Protein AF-A0A7S2NSQ6-F1 (afdb_monomer_lite)

Sequence (161 aa):
VLTDGLTEPEQAIKESGVAARLRAFRQASFPLEVLCKGLQPSLHRAKASEDSDRVHILNKIAGRGKGDLDKEPLEEHKNYEEVNRTLAGRFAEAGWENAMLKGDLHRLGFIKALHEDWGREELVLDWSAVDPRPEDLLDLGHGLPSGLKRLKFRADGSKQM

pLDDT: mean 87.45, std 11.91, range [30.42, 97.5]

Organism: NCBI:txid1333877

Radius of gyration: 18.35 Å; chains: 1; bounding box: 44×29×56 Å

Secondary structure (DSSP, 8-state):
---SSPPHHHHHTGGGSHHHHHHHHHHHTS-HHHHHHHTS--GGG---SSHHHHHHHHHHHTT--GGGTTSPPPS--HHHHHHHHHHHHHHHHHHHHHHHHHT-HHHHTHHHHHHH-TT--EEEEE-SSSPPPHHHHHHHHHH--TT--EEEEE--TT---

Structure (mmCIF, N/CA/C/O backbone):
data_AF-A0A7S2NSQ6-F1
#
_entry.id   AF-A0A7S2NSQ6-F1
#
loop_
_atom_site.group_PDB
_atom_site.id
_atom_site.type_symbol
_atom_site.label_atom_id
_atom_site.label_alt_id
_atom_site.label_comp_id
_atom_site.label_asym_id
_atom_site.label_entity_id
_atom_site.label_seq_id
_atom_site.pdbx_PDB_ins_code
_atom_site.Cartn_x
_atom_site.Cartn_y
_atom_site.Cartn_z
_atom_site.occupancy
_atom_site.B_iso_or_equiv
_atom_site.auth_seq_id
_atom_site.auth_comp_id
_atom_site.auth_asym_id
_atom_site.auth_atom_id
_atom_site.pdbx_PDB_model_num
ATOM 1 N N . VAL A 1 1 ? 13.497 -10.301 0.291 1.00 48.78 1 VAL A N 1
ATOM 2 C CA . VAL A 1 1 ? 13.090 -9.103 1.070 1.00 48.78 1 VAL A CA 1
ATOM 3 C C . VAL A 1 1 ? 12.776 -7.997 0.083 1.00 48.78 1 VAL A C 1
ATOM 5 O O . VAL A 1 1 ? 13.630 -7.735 -0.757 1.00 48.78 1 VAL A O 1
ATOM 8 N N . LEU A 1 2 ? 11.579 -7.412 0.150 1.00 59.97 2 LEU A N 1
ATOM 9 C CA . LEU A 1 2 ? 11.216 -6.228 -0.631 1.00 59.97 2 LEU A CA 1
ATOM 10 C C . LEU A 1 2 ? 11.784 -5.003 0.075 1.00 59.97 2 LEU A C 1
ATOM 12 O O . LEU A 1 2 ? 11.435 -4.726 1.218 1.00 59.97 2 LEU A O 1
ATOM 16 N N . THR A 1 3 ? 12.727 -4.337 -0.575 1.00 64.31 3 THR A N 1
ATOM 17 C CA . THR A 1 3 ? 13.398 -3.150 -0.047 1.00 64.31 3 THR A CA 1
ATOM 18 C C . THR A 1 3 ? 13.627 -2.188 -1.196 1.00 64.31 3 THR A C 1
ATOM 20 O O . THR A 1 3 ? 14.208 -2.594 -2.204 1.00 64.31 3 THR A O 1
ATOM 23 N N . ASP A 1 4 ? 13.289 -0.917 -1.004 1.00 62.44 4 ASP A N 1
ATOM 24 C CA . ASP A 1 4 ? 13.537 0.144 -1.992 1.00 62.44 4 ASP A CA 1
ATOM 25 C C . ASP A 1 4 ? 15.038 0.416 -2.217 1.00 62.44 4 ASP A C 1
ATOM 27 O O . ASP A 1 4 ? 15.423 1.087 -3.175 1.00 62.44 4 ASP A O 1
ATOM 31 N N . GLY A 1 5 ? 15.894 -0.109 -1.334 1.00 72.31 5 GLY A N 1
ATOM 32 C CA . GLY A 1 5 ? 17.339 0.087 -1.342 1.00 72.31 5 GLY A CA 1
ATOM 33 C C . GLY A 1 5 ? 18.130 -0.986 -2.092 1.00 72.31 5 GLY A C 1
ATOM 34 O O . GLY A 1 5 ? 17.777 -2.172 -2.109 1.00 72.31 5 GLY A O 1
ATOM 35 N N . LEU A 1 6 ? 19.248 -0.530 -2.657 1.00 78.31 6 LEU A N 1
ATOM 36 C CA . LEU A 1 6 ? 20.367 -1.371 -3.064 1.00 78.31 6 LEU A CA 1
ATOM 37 C C . LEU A 1 6 ? 21.175 -1.767 -1.822 1.00 78.31 6 LEU A C 1
ATOM 39 O O . LEU A 1 6 ? 21.309 -0.990 -0.879 1.00 78.31 6 LEU A O 1
ATOM 43 N N . THR A 1 7 ? 21.708 -2.978 -1.828 1.00 83.38 7 THR A N 1
ATOM 44 C CA . THR A 1 7 ? 22.744 -3.433 -0.894 1.00 83.38 7 THR A CA 1
ATOM 45 C C . THR A 1 7 ? 24.081 -2.746 -1.198 1.00 83.38 7 THR A C 1
ATOM 47 O O . THR A 1 7 ? 24.270 -2.228 -2.298 1.00 83.38 7 THR A O 1
ATOM 50 N N . GLU A 1 8 ? 25.034 -2.760 -0.260 1.00 83.38 8 GLU A N 1
ATOM 51 C CA . GLU A 1 8 ? 26.361 -2.146 -0.466 1.00 83.38 8 GLU A CA 1
ATOM 52 C C . GLU A 1 8 ? 27.062 -2.620 -1.761 1.00 83.38 8 GLU A C 1
ATOM 54 O O . GLU A 1 8 ? 27.537 -1.764 -2.513 1.00 83.38 8 GLU A O 1
ATOM 59 N N . PRO A 1 9 ? 27.065 -3.927 -2.116 1.00 80.75 9 PRO A N 1
ATOM 60 C CA . PRO A 1 9 ? 27.640 -4.378 -3.385 1.00 80.75 9 PRO A CA 1
ATOM 61 C C . PRO A 1 9 ? 26.883 -3.860 -4.615 1.00 80.75 9 PRO A C 1
ATOM 63 O O . PRO A 1 9 ? 27.501 -3.482 -5.605 1.00 80.75 9 PRO A O 1
ATOM 66 N N . GLU A 1 10 ? 25.549 -3.813 -4.562 1.00 81.31 10 GLU A N 1
ATOM 67 C CA . GLU A 1 10 ? 24.714 -3.287 -5.652 1.00 81.31 10 GLU A CA 1
ATOM 68 C C . GLU A 1 10 ? 24.921 -1.773 -5.828 1.00 81.31 10 GLU A C 1
ATOM 70 O O . GLU A 1 10 ? 24.866 -1.256 -6.944 1.00 81.31 10 GLU A O 1
ATOM 75 N N . GLN A 1 11 ? 25.200 -1.056 -4.739 1.00 81.94 11 GLN A N 1
ATOM 76 C CA . GLN A 1 11 ? 25.439 0.381 -4.760 1.00 81.94 11 GLN A CA 1
ATOM 77 C C . GLN A 1 11 ? 26.754 0.740 -5.464 1.00 81.94 11 GLN A C 1
ATOM 79 O O . GLN A 1 11 ? 26.790 1.731 -6.192 1.00 81.94 11 GLN A O 1
ATOM 84 N N . ALA A 1 12 ? 27.786 -0.102 -5.335 1.00 80.94 12 ALA A N 1
ATOM 85 C CA . ALA A 1 12 ? 29.058 0.049 -6.048 1.00 80.94 12 ALA A CA 1
ATOM 86 C C . ALA A 1 12 ? 28.917 -0.064 -7.579 1.00 80.94 12 ALA A C 1
ATOM 88 O O . ALA A 1 12 ? 29.766 0.429 -8.315 1.00 80.94 12 ALA A O 1
ATOM 89 N N . ILE A 1 13 ? 27.835 -0.684 -8.061 1.00 80.44 13 ILE A N 1
ATOM 90 C CA . ILE A 1 13 ? 27.559 -0.893 -9.489 1.00 80.44 13 ILE A CA 1
ATOM 91 C C . ILE A 1 13 ? 26.248 -0.232 -9.939 1.00 80.44 13 ILE A C 1
ATOM 93 O O . ILE A 1 13 ? 25.686 -0.610 -10.969 1.00 80.44 13 ILE A O 1
ATOM 97 N N . LYS A 1 14 ? 25.745 0.759 -9.189 1.00 75.00 14 LYS A N 1
ATOM 98 C CA . LYS A 1 14 ? 24.429 1.387 -9.408 1.00 75.00 14 LYS A CA 1
ATOM 99 C C . LYS A 1 14 ? 24.217 1.907 -10.835 1.00 75.00 14 LYS A C 1
ATOM 101 O O . LYS A 1 14 ? 23.108 1.818 -11.351 1.00 75.00 14 LYS A O 1
ATOM 106 N N . GLU A 1 15 ? 25.267 2.418 -11.474 1.00 70.88 15 GLU A N 1
ATOM 107 C CA . GLU A 1 15 ? 25.199 2.998 -12.824 1.00 70.88 15 GLU A CA 1
ATOM 108 C C . GLU A 1 15 ? 25.134 1.950 -13.947 1.00 70.88 15 GLU A C 1
ATOM 110 O O . GLU A 1 15 ? 24.825 2.279 -15.085 1.00 70.88 15 GLU A O 1
ATOM 115 N N . SER A 1 16 ? 25.386 0.674 -13.641 1.00 67.38 16 SER A N 1
ATOM 116 C CA . SER A 1 16 ? 25.557 -0.374 -14.656 1.00 67.38 16 SER A CA 1
ATOM 117 C C . SER A 1 16 ? 24.260 -1.061 -15.112 1.00 67.38 16 SER A C 1
ATOM 119 O O . SER A 1 16 ? 24.327 -2.014 -15.885 1.00 67.38 16 SER A O 1
ATOM 121 N N . GLY A 1 17 ? 23.083 -0.669 -14.606 1.00 69.81 17 GLY A N 1
ATOM 122 C CA . GLY A 1 17 ? 21.799 -1.377 -14.814 1.00 69.81 17 GLY A CA 1
ATOM 123 C C . GLY A 1 17 ? 21.739 -2.786 -14.183 1.00 69.81 17 GLY A C 1
ATOM 124 O O . GLY A 1 17 ? 20.680 -3.287 -13.803 1.00 69.81 17 GLY A O 1
ATOM 125 N N . VAL A 1 18 ? 22.896 -3.413 -13.945 1.00 78.69 18 VAL A N 1
ATOM 126 C CA . VAL A 1 18 ? 23.061 -4.694 -13.244 1.00 78.69 18 VAL A CA 1
ATOM 127 C C . VAL A 1 18 ? 22.556 -4.610 -11.803 1.00 78.69 18 VAL A C 1
ATOM 129 O O . VAL A 1 18 ? 21.937 -5.557 -11.326 1.00 78.69 18 VAL A O 1
ATOM 132 N N . ALA A 1 19 ? 22.742 -3.472 -11.126 1.00 82.62 19 ALA A N 1
ATOM 133 C CA . ALA A 1 19 ? 22.240 -3.259 -9.767 1.00 82.62 19 ALA A CA 1
ATOM 134 C C . ALA A 1 19 ? 20.716 -3.438 -9.665 1.00 82.62 19 ALA A C 1
ATOM 136 O O . ALA A 1 19 ? 20.228 -4.100 -8.748 1.00 82.62 19 ALA A O 1
ATOM 137 N N . ALA A 1 20 ? 19.965 -2.894 -10.629 1.00 78.94 20 ALA A N 1
ATOM 138 C CA . ALA A 1 20 ? 18.512 -3.032 -10.677 1.00 78.94 20 ALA A CA 1
ATOM 139 C C . ALA A 1 20 ? 18.096 -4.492 -10.900 1.00 78.94 20 ALA A C 1
ATOM 141 O O . ALA A 1 20 ? 17.216 -5.000 -10.206 1.00 78.94 20 ALA A O 1
ATOM 142 N N . ARG A 1 21 ? 18.785 -5.201 -11.804 1.00 79.88 21 ARG A N 1
ATOM 143 C CA . ARG A 1 21 ? 18.534 -6.627 -12.066 1.00 79.88 21 ARG A CA 1
ATOM 144 C C . ARG A 1 21 ? 18.834 -7.513 -10.858 1.00 79.88 21 ARG A C 1
ATOM 146 O O . ARG A 1 21 ? 18.055 -8.416 -10.573 1.00 79.88 21 ARG A O 1
ATOM 153 N N . LEU A 1 22 ? 19.922 -7.258 -10.130 1.00 84.06 22 LEU A N 1
ATOM 154 C CA . LEU A 1 22 ? 20.260 -8.002 -8.910 1.00 84.06 22 LEU A CA 1
ATOM 155 C C . LEU A 1 22 ? 19.237 -7.760 -7.798 1.00 84.06 22 LEU A C 1
ATOM 157 O O . LEU A 1 22 ? 18.770 -8.720 -7.176 1.00 84.06 22 LEU A O 1
ATOM 161 N N . ARG A 1 23 ? 18.804 -6.504 -7.623 1.00 85.25 23 ARG A N 1
ATOM 162 C CA . ARG A 1 23 ? 17.720 -6.165 -6.699 1.00 85.25 23 ARG A CA 1
ATOM 163 C C . ARG A 1 23 ? 16.449 -6.928 -7.066 1.00 85.25 23 ARG A C 1
ATOM 165 O O . ARG A 1 23 ? 15.880 -7.595 -6.203 1.00 85.25 23 ARG A O 1
ATOM 172 N N . ALA A 1 24 ? 16.026 -6.870 -8.327 1.00 81.94 24 ALA A N 1
ATOM 173 C CA . ALA A 1 24 ? 14.833 -7.566 -8.798 1.00 81.94 24 ALA A CA 1
ATOM 174 C C . ALA A 1 24 ? 14.952 -9.086 -8.640 1.00 81.94 24 ALA A C 1
ATOM 176 O O . ALA A 1 24 ? 14.015 -9.716 -8.164 1.00 81.94 24 ALA A O 1
ATOM 177 N N . PHE A 1 25 ? 16.115 -9.680 -8.923 1.00 83.50 25 PHE A N 1
ATOM 178 C CA . PHE A 1 25 ? 16.364 -11.107 -8.702 1.00 83.50 25 PHE A CA 1
ATOM 179 C C . PHE A 1 25 ? 16.202 -11.496 -7.224 1.00 83.50 25 PHE A C 1
ATOM 181 O O . PHE A 1 25 ? 15.501 -12.453 -6.896 1.00 83.50 25 PHE A O 1
ATOM 188 N N . ARG A 1 26 ? 16.770 -10.709 -6.303 1.00 83.50 26 ARG A N 1
ATOM 189 C CA . ARG A 1 26 ? 16.593 -10.909 -4.854 1.00 83.50 26 ARG A CA 1
ATOM 190 C C . ARG A 1 26 ? 15.137 -10.734 -4.415 1.00 83.50 26 ARG A C 1
ATOM 192 O O . ARG A 1 26 ? 14.688 -11.391 -3.469 1.00 83.50 26 ARG A O 1
ATOM 199 N N . GLN A 1 27 ? 14.411 -9.820 -5.049 1.00 83.19 27 GLN A N 1
ATOM 200 C CA . GLN A 1 27 ? 13.005 -9.563 -4.757 1.00 83.19 27 GLN A CA 1
ATOM 201 C C . GLN A 1 27 ? 12.068 -10.603 -5.381 1.00 83.19 27 GLN A C 1
ATOM 203 O O . GLN A 1 27 ? 11.028 -10.875 -4.788 1.00 83.19 27 GLN A O 1
ATOM 208 N N . ALA A 1 28 ? 12.436 -11.238 -6.496 1.00 79.94 28 ALA A N 1
ATOM 209 C CA . ALA A 1 28 ? 11.628 -12.246 -7.187 1.00 79.94 28 ALA A CA 1
ATOM 210 C C . ALA A 1 28 ? 11.303 -13.450 -6.289 1.00 79.94 28 ALA A C 1
ATOM 212 O O . ALA A 1 28 ? 10.188 -13.980 -6.336 1.00 79.94 28 ALA A O 1
ATOM 213 N N . SER A 1 29 ? 12.243 -13.815 -5.411 1.00 82.25 29 SER A N 1
ATOM 214 C CA . SER A 1 29 ? 12.080 -14.861 -4.394 1.00 82.25 29 SER A CA 1
ATOM 215 C C . SER A 1 29 ? 11.169 -14.461 -3.228 1.00 82.25 29 SER A C 1
ATOM 217 O O . SER A 1 29 ? 10.897 -15.290 -2.361 1.00 82.25 29 SER A O 1
ATOM 219 N N . PHE A 1 30 ? 10.717 -13.204 -3.145 1.00 84.94 30 PHE A N 1
ATOM 220 C CA . PHE A 1 30 ? 9.749 -12.809 -2.126 1.00 84.94 30 PHE A CA 1
ATOM 221 C C . PHE A 1 30 ? 8.373 -13.426 -2.442 1.00 84.94 30 PHE A C 1
ATOM 223 O O . PHE A 1 30 ? 7.885 -13.252 -3.564 1.00 84.94 30 PHE A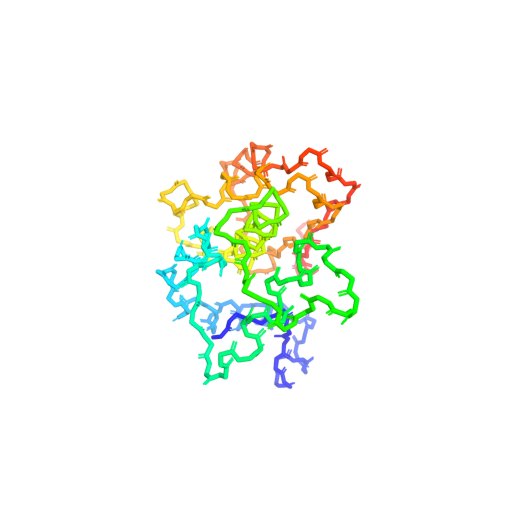 O 1
ATOM 230 N N . PRO A 1 31 ? 7.734 -14.126 -1.485 1.00 86.94 31 PRO A N 1
ATOM 231 C CA . PRO A 1 31 ? 6.448 -14.776 -1.722 1.00 86.94 31 PRO A CA 1
ATOM 232 C C . PRO A 1 31 ? 5.347 -13.750 -2.011 1.00 86.94 31 PRO A C 1
ATOM 234 O O . PRO A 1 31 ? 5.045 -12.895 -1.172 1.00 86.94 31 PRO A O 1
ATOM 237 N N . LEU A 1 32 ? 4.719 -13.843 -3.185 1.00 87.06 32 LEU A N 1
ATOM 238 C CA . LEU A 1 32 ? 3.603 -12.963 -3.547 1.00 87.06 32 LEU A CA 1
ATOM 239 C C . LEU A 1 32 ? 2.394 -13.193 -2.640 1.00 87.06 32 LEU A C 1
ATOM 241 O O . LEU A 1 32 ? 1.625 -12.270 -2.401 1.00 87.06 32 LEU A O 1
ATOM 245 N N . GLU A 1 33 ? 2.249 -14.385 -2.071 1.00 88.31 33 GLU A N 1
ATOM 246 C CA . GLU A 1 33 ? 1.177 -14.733 -1.143 1.00 88.31 33 GLU A CA 1
ATOM 247 C C . GLU A 1 33 ? 1.210 -13.843 0.106 1.00 88.31 33 GLU A C 1
ATOM 249 O O . GLU A 1 33 ? 0.163 -13.499 0.656 1.00 88.31 33 GLU A O 1
ATOM 254 N N . VAL A 1 34 ? 2.408 -13.442 0.548 1.00 88.81 34 VAL A N 1
ATOM 255 C CA . VAL A 1 34 ? 2.578 -12.512 1.673 1.00 88.81 34 VAL A CA 1
ATOM 256 C C . VAL A 1 34 ? 2.091 -11.119 1.285 1.00 88.81 34 VAL A C 1
ATOM 258 O O . VAL A 1 34 ? 1.363 -10.498 2.057 1.00 88.81 34 VAL A O 1
ATOM 261 N N . LEU A 1 35 ? 2.431 -10.654 0.080 1.00 88.94 35 LEU A N 1
ATOM 262 C CA . LEU A 1 35 ? 1.936 -9.382 -0.447 1.00 88.94 35 LEU A CA 1
ATOM 263 C C . LEU A 1 35 ? 0.415 -9.389 -0.595 1.00 88.94 35 LEU A C 1
ATOM 265 O O . LEU A 1 35 ? -0.237 -8.446 -0.163 1.00 88.94 35 LEU A O 1
ATOM 269 N N . CYS A 1 36 ? -0.154 -10.478 -1.117 1.00 91.06 36 CYS A N 1
ATOM 270 C CA . CYS A 1 36 ? -1.592 -10.616 -1.338 1.00 91.06 36 CYS A CA 1
ATOM 271 C C . CYS A 1 36 ? -2.391 -10.550 -0.037 1.00 91.06 36 CYS A C 1
ATOM 273 O O . CYS A 1 36 ? -3.433 -9.904 0.013 1.00 91.06 36 CYS A O 1
ATOM 275 N N . LYS A 1 37 ? -1.885 -11.159 1.043 1.00 91.75 37 LYS A N 1
ATOM 276 C CA . LYS A 1 37 ? -2.491 -11.017 2.377 1.00 91.75 37 LYS A CA 1
ATOM 277 C C . LYS A 1 37 ? -2.507 -9.560 2.845 1.00 91.75 37 LYS A C 1
ATOM 279 O O . LYS A 1 37 ? -3.447 -9.147 3.516 1.00 91.75 37 LYS A O 1
ATOM 284 N N . GLY A 1 38 ? -1.492 -8.784 2.472 1.00 92.31 38 GLY A N 1
ATOM 285 C CA . GLY A 1 38 ? -1.399 -7.357 2.765 1.00 92.31 38 GLY A CA 1
ATOM 286 C C . GLY A 1 38 ? -2.368 -6.472 1.974 1.00 92.31 38 GLY A C 1
ATOM 287 O O . GLY A 1 38 ? -2.569 -5.329 2.366 1.00 92.31 38 GLY A O 1
ATOM 288 N N . LEU A 1 39 ? -3.008 -6.984 0.915 1.00 94.44 39 LEU A N 1
ATOM 289 C CA . LEU A 1 39 ? -4.000 -6.243 0.119 1.00 94.44 39 LEU A CA 1
ATOM 290 C C . LEU A 1 39 ? -5.387 -6.198 0.773 1.00 94.44 39 LEU A C 1
ATOM 292 O O . LEU A 1 39 ? -6.246 -5.432 0.346 1.00 94.44 39 LEU A O 1
ATOM 296 N N . GLN A 1 40 ? -5.621 -7.019 1.799 1.00 92.38 40 GLN A N 1
ATOM 297 C CA . GLN A 1 40 ? -6.870 -7.051 2.563 1.00 92.38 40 GLN A CA 1
ATOM 298 C C . GLN A 1 40 ? -6.580 -6.988 4.070 1.00 92.38 40 GLN A C 1
ATOM 300 O O . GLN A 1 40 ? -6.898 -7.923 4.812 1.00 92.38 40 GLN A O 1
ATOM 305 N N . PRO A 1 41 ? -5.930 -5.913 4.548 1.00 92.62 41 PRO A N 1
ATOM 306 C CA . PRO A 1 41 ? -5.603 -5.791 5.955 1.00 92.62 41 PRO A CA 1
ATOM 307 C C . PRO A 1 41 ? -6.874 -5.591 6.785 1.00 92.62 41 PRO A C 1
ATOM 309 O O . PRO A 1 41 ? -7.846 -4.971 6.357 1.00 92.62 41 PRO A O 1
ATOM 312 N N . SER A 1 42 ? -6.844 -6.107 8.011 1.00 91.31 42 SER A N 1
ATOM 313 C CA . SER A 1 42 ? -7.925 -5.962 8.984 1.00 91.31 42 SER A CA 1
ATOM 314 C C . SER A 1 42 ? -7.351 -5.498 10.319 1.00 91.31 42 SER A C 1
ATOM 316 O O . SER A 1 42 ? -7.242 -6.286 11.258 1.00 91.31 42 SER A O 1
ATOM 318 N N . LEU A 1 43 ? -6.974 -4.217 10.402 1.00 90.25 43 LEU A N 1
ATOM 319 C CA . LEU A 1 43 ? -6.270 -3.641 11.559 1.00 90.25 43 LEU A CA 1
ATOM 320 C C . LEU A 1 43 ? -6.949 -3.914 12.906 1.00 90.25 43 LEU A C 1
ATOM 322 O O . LEU A 1 43 ? -6.280 -4.315 13.852 1.00 90.25 43 LEU A O 1
ATOM 326 N N . HIS A 1 44 ? -8.273 -3.782 12.987 1.00 88.31 44 HIS A N 1
ATOM 327 C CA . HIS A 1 44 ? -9.035 -4.020 14.220 1.00 88.31 44 HIS A CA 1
ATOM 328 C C . HIS A 1 44 ? -8.962 -5.481 14.720 1.00 88.31 44 HIS A C 1
ATOM 330 O O . HIS A 1 44 ? -9.195 -5.743 15.896 1.00 88.31 44 HIS A O 1
ATOM 336 N N . ARG A 1 45 ? -8.581 -6.435 13.854 1.00 89.25 45 ARG A N 1
ATOM 337 C CA . ARG A 1 45 ? -8.379 -7.863 14.185 1.00 89.25 45 ARG A CA 1
ATOM 338 C C . ARG A 1 45 ? -6.904 -8.259 14.255 1.00 89.25 45 ARG A C 1
ATOM 340 O O . ARG A 1 45 ? -6.595 -9.443 14.402 1.00 89.25 45 ARG A O 1
ATOM 347 N N . ALA A 1 46 ? -5.990 -7.304 14.087 1.00 88.19 46 ALA A N 1
ATOM 348 C CA . ALA A 1 46 ? -4.563 -7.576 14.121 1.00 88.19 46 ALA A CA 1
ATOM 349 C C . ALA A 1 46 ? -4.132 -8.017 15.525 1.00 88.19 46 ALA A C 1
ATOM 351 O O . ALA A 1 46 ? -4.682 -7.573 16.531 1.00 88.19 46 ALA A O 1
ATOM 352 N N . LYS A 1 47 ? -3.124 -8.889 15.585 1.00 90.00 47 LYS A N 1
ATOM 353 C CA . LYS A 1 47 ? -2.470 -9.285 16.834 1.00 90.00 47 LYS A CA 1
ATOM 354 C C . LYS A 1 47 ? -1.156 -8.528 16.961 1.00 90.00 47 LYS A C 1
ATOM 356 O O . LYS A 1 47 ? -0.437 -8.391 15.974 1.00 90.00 47 LYS A O 1
ATOM 361 N N . ALA A 1 48 ? -0.849 -8.081 18.169 1.00 90.62 48 ALA A N 1
ATOM 362 C CA . ALA A 1 48 ? 0.453 -7.535 18.527 1.00 90.62 48 ALA A CA 1
ATOM 363 C C . ALA A 1 48 ? 1.122 -8.466 19.544 1.00 90.62 48 ALA A C 1
ATOM 365 O O . ALA A 1 48 ? 0.438 -9.232 20.223 1.00 90.62 48 ALA A O 1
ATOM 366 N N . SER A 1 49 ? 2.452 -8.417 19.628 1.00 93.12 49 SER A N 1
ATOM 367 C CA . SER A 1 49 ? 3.190 -9.083 20.708 1.00 93.12 49 SER A CA 1
ATOM 368 C C . SER A 1 49 ? 2.836 -8.486 22.070 1.00 93.12 49 SER A C 1
ATOM 370 O O . SER A 1 49 ? 2.694 -9.228 23.032 1.00 93.12 49 SER A O 1
ATOM 372 N N . GLU A 1 50 ? 2.621 -7.169 22.107 1.00 94.81 50 GLU A N 1
ATOM 373 C CA . GLU A 1 50 ? 2.177 -6.416 23.277 1.00 94.81 50 GLU A CA 1
ATOM 374 C C . GLU A 1 50 ? 0.766 -5.875 23.021 1.00 94.81 50 GLU A C 1
ATOM 376 O O . GLU A 1 50 ? 0.558 -5.028 22.147 1.00 94.81 50 GLU A O 1
ATOM 381 N N . ASP A 1 51 ? -0.235 -6.373 23.753 1.00 94.56 51 ASP A N 1
ATOM 382 C CA . ASP A 1 51 ? -1.635 -5.988 23.515 1.00 94.56 51 ASP A CA 1
ATOM 383 C C . ASP A 1 51 ? -1.893 -4.501 23.808 1.00 94.56 51 ASP A C 1
ATOM 385 O O . ASP A 1 51 ? -2.696 -3.865 23.125 1.00 94.56 51 ASP A O 1
ATOM 389 N N . SER A 1 52 ? -1.145 -3.913 24.748 1.00 94.75 52 SER A N 1
ATOM 390 C CA . SER A 1 52 ? -1.199 -2.476 25.040 1.00 94.75 52 SER A CA 1
ATOM 391 C C . SER A 1 52 ? -0.903 -1.622 23.809 1.00 94.75 52 SER A C 1
ATOM 393 O O . SER A 1 52 ? -1.584 -0.624 23.579 1.00 94.75 52 SER A O 1
ATOM 395 N N . ASP A 1 53 ? 0.054 -2.034 22.974 1.00 95.06 53 ASP A N 1
ATOM 396 C CA . ASP A 1 53 ? 0.400 -1.308 21.752 1.00 95.06 53 ASP A CA 1
ATOM 397 C C . ASP A 1 53 ? -0.732 -1.399 20.730 1.00 95.06 53 ASP A C 1
ATOM 399 O O . ASP A 1 53 ? -1.083 -0.397 20.105 1.00 95.06 53 ASP A O 1
ATOM 403 N N . ARG A 1 54 ? -1.361 -2.578 20.597 1.00 95.69 54 ARG A N 1
ATOM 404 C CA . ARG A 1 54 ? -2.552 -2.749 19.749 1.00 95.69 54 ARG A CA 1
ATOM 405 C C . ARG A 1 54 ? -3.655 -1.788 20.184 1.00 95.69 54 ARG A C 1
ATOM 407 O O . ARG A 1 54 ? -4.188 -1.066 19.340 1.00 95.69 54 ARG A O 1
ATOM 414 N N . VAL A 1 55 ? -3.980 -1.760 21.478 1.00 96.06 55 VAL A N 1
ATOM 415 C CA . VAL A 1 55 ? -5.022 -0.883 22.030 1.00 96.06 55 VAL A CA 1
ATOM 416 C C . VAL A 1 55 ? -4.695 0.583 21.751 1.00 96.06 55 VAL A C 1
ATOM 418 O O . VAL A 1 55 ? -5.513 1.312 21.181 1.00 96.06 55 VAL A O 1
ATOM 421 N N . HIS A 1 56 ? -3.467 0.994 22.055 1.00 96.12 56 HIS A N 1
ATOM 422 C CA . HIS A 1 56 ? -3.020 2.368 21.887 1.00 96.12 56 HIS A CA 1
ATOM 423 C C . HIS A 1 56 ? -3.045 2.817 20.417 1.00 96.12 56 HIS A C 1
ATOM 425 O O . HIS A 1 56 ? -3.564 3.892 20.103 1.00 96.12 56 HIS A O 1
ATOM 431 N N . ILE A 1 57 ? -2.541 1.988 19.495 1.00 95.69 57 ILE A N 1
ATOM 432 C CA . ILE A 1 57 ? -2.540 2.260 18.050 1.00 95.69 57 ILE A CA 1
ATOM 433 C C . ILE A 1 57 ? -3.971 2.367 17.520 1.00 95.69 57 ILE A C 1
ATOM 435 O O . ILE A 1 57 ? -4.289 3.325 16.814 1.00 95.69 57 ILE A O 1
ATOM 439 N N . LEU A 1 58 ? -4.858 1.431 17.873 1.00 97.00 58 LEU A N 1
ATOM 440 C CA . LEU A 1 58 ? -6.249 1.463 17.416 1.00 97.00 58 LEU A CA 1
ATOM 441 C C . LEU A 1 58 ? -6.989 2.694 17.952 1.00 97.00 58 LEU A C 1
ATOM 443 O O . LEU A 1 58 ? -7.703 3.363 17.205 1.00 97.00 58 LEU A O 1
ATOM 447 N N . ASN A 1 59 ? -6.798 3.069 19.211 1.00 97.50 59 ASN A N 1
ATOM 448 C CA . ASN A 1 59 ? -7.408 4.290 19.735 1.00 97.50 59 ASN A CA 1
ATOM 449 C C . ASN A 1 59 ? -6.831 5.549 19.087 1.00 97.50 59 ASN A C 1
ATOM 451 O O . ASN A 1 59 ? -7.569 6.500 18.808 1.00 97.50 59 ASN A O 1
ATOM 455 N N . LYS A 1 60 ? -5.532 5.541 18.772 1.00 97.06 60 LYS A N 1
ATOM 456 C CA . LYS A 1 60 ? -4.886 6.641 18.063 1.00 97.06 60 LYS A CA 1
ATOM 457 C C . LYS A 1 60 ? -5.427 6.802 16.645 1.00 97.06 60 LYS A C 1
ATOM 459 O O . LYS A 1 60 ? -5.740 7.926 16.256 1.00 97.06 60 LYS A O 1
ATOM 464 N N . ILE A 1 61 ? -5.589 5.706 15.900 1.00 96.75 61 ILE A N 1
ATOM 465 C CA . ILE A 1 61 ? -6.187 5.723 14.556 1.00 96.75 61 ILE A CA 1
ATOM 466 C C . ILE A 1 61 ? -7.642 6.199 14.625 1.00 96.75 61 ILE A C 1
ATOM 468 O O . ILE A 1 61 ? -8.060 7.004 13.794 1.00 96.75 61 ILE A O 1
ATOM 472 N N . ALA A 1 62 ? -8.406 5.788 15.641 1.00 97.06 62 ALA A N 1
ATOM 473 C CA . ALA A 1 62 ? -9.769 6.278 15.862 1.00 97.06 62 ALA A CA 1
ATOM 474 C C . ALA A 1 62 ? -9.844 7.768 16.255 1.00 97.06 62 ALA A C 1
ATOM 476 O O . ALA A 1 62 ? -10.936 8.313 16.384 1.00 97.06 62 ALA A O 1
ATOM 477 N N . GLY A 1 63 ? -8.705 8.448 16.431 1.00 96.50 63 GLY A N 1
ATOM 478 C CA . GLY A 1 63 ? -8.658 9.866 16.777 1.00 96.50 63 GLY A CA 1
ATOM 479 C C . GLY A 1 63 ? -8.989 10.153 18.242 1.00 96.50 63 GLY A C 1
ATOM 480 O O . GLY A 1 63 ? -9.328 11.290 18.570 1.00 96.50 63 GLY A O 1
ATOM 481 N N . ARG A 1 64 ? -8.896 9.155 19.132 1.00 96.38 64 ARG A N 1
ATOM 482 C CA . ARG A 1 64 ? -9.132 9.359 20.565 1.00 96.38 64 ARG A CA 1
ATOM 483 C C . ARG A 1 64 ? -8.060 10.268 21.182 1.00 96.38 64 ARG A C 1
ATOM 485 O O . ARG A 1 64 ? -6.895 10.277 20.771 1.00 96.38 64 ARG A O 1
ATOM 492 N N . GLY A 1 65 ? -8.471 11.060 22.174 1.00 93.56 65 GLY A N 1
ATOM 493 C CA . GLY A 1 65 ? -7.587 11.967 22.907 1.00 93.56 65 GLY A CA 1
ATOM 494 C C . GLY A 1 65 ? -6.582 11.219 23.787 1.00 93.56 65 GLY A C 1
ATOM 495 O O . GLY A 1 65 ? -6.752 10.038 24.070 1.00 93.56 65 GLY A O 1
ATOM 496 N N . LYS A 1 66 ? -5.539 11.914 24.271 1.00 90.56 66 LYS A N 1
ATOM 497 C CA . LYS A 1 66 ? -4.467 11.302 25.088 1.00 90.56 66 LYS A CA 1
ATOM 498 C C . LYS A 1 66 ? -4.976 10.555 26.329 1.00 90.56 66 LYS A C 1
ATOM 500 O O . LYS A 1 66 ? -4.373 9.561 26.700 1.00 90.56 66 LYS A O 1
ATOM 505 N N . GLY A 1 67 ? -6.067 11.016 26.946 1.00 93.56 67 GLY A N 1
ATOM 506 C CA . GLY A 1 67 ? -6.664 10.367 28.121 1.00 93.56 67 GLY A CA 1
ATOM 507 C C . GLY A 1 67 ? -7.480 9.104 27.819 1.00 93.56 67 GLY A C 1
ATOM 508 O O . GLY A 1 67 ? -7.932 8.447 28.747 1.00 93.56 67 GLY A O 1
ATOM 509 N N . ASP A 1 68 ? -7.674 8.768 26.541 1.00 95.50 68 ASP A N 1
ATOM 510 C CA . ASP A 1 68 ? -8.552 7.684 26.090 1.00 95.50 68 ASP A CA 1
ATOM 511 C C . ASP A 1 68 ? -7.803 6.590 25.307 1.00 95.50 68 ASP A C 1
ATOM 513 O O . ASP A 1 68 ? -8.436 5.719 24.707 1.00 95.50 68 ASP A O 1
ATOM 517 N N . LEU A 1 69 ? -6.465 6.641 25.272 1.00 95.62 69 LEU A N 1
ATOM 518 C CA . LEU A 1 69 ? -5.645 5.730 24.463 1.00 95.62 69 LEU A CA 1
ATOM 519 C C . LEU A 1 69 ? -5.579 4.309 25.027 1.00 95.62 69 LEU A C 1
ATOM 521 O O . LEU A 1 69 ? -5.394 3.381 24.247 1.00 95.62 69 LEU A O 1
ATOM 525 N N . ASP A 1 70 ? -5.820 4.139 26.326 1.00 96.00 70 ASP A N 1
ATOM 526 C CA . ASP A 1 70 ? -5.809 2.834 27.004 1.00 96.00 70 ASP A CA 1
ATOM 527 C C . ASP A 1 70 ? -7.221 2.247 27.197 1.00 96.00 70 ASP A C 1
ATOM 529 O O . ASP A 1 70 ? -7.395 1.203 27.822 1.00 96.00 70 ASP A O 1
ATOM 533 N N . LYS A 1 71 ? -8.259 2.925 26.689 1.00 95.81 71 LYS A N 1
ATOM 534 C CA . LYS A 1 71 ? -9.640 2.416 26.723 1.00 95.81 71 LYS A CA 1
ATOM 535 C C . LYS A 1 71 ? -9.822 1.280 25.720 1.00 95.81 71 LYS A C 1
ATOM 537 O O . LYS A 1 71 ? -9.095 1.204 24.739 1.00 95.81 71 LYS A O 1
ATOM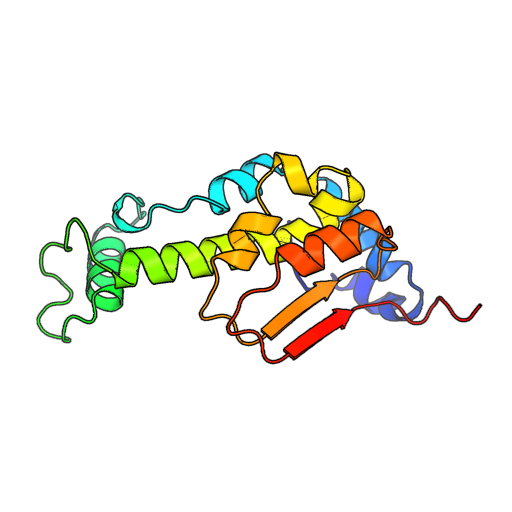 542 N N . GLU A 1 72 ? -10.866 0.473 25.882 1.00 95.81 72 GLU A N 1
ATOM 543 C CA . GLU A 1 72 ? -11.197 -0.566 24.898 1.00 95.81 72 GLU A CA 1
ATOM 544 C C . GLU A 1 72 ? -11.309 0.040 23.480 1.00 95.81 72 GLU A C 1
ATOM 546 O O . GLU A 1 72 ? -12.019 1.052 23.310 1.00 95.81 72 GLU A O 1
ATOM 551 N N . PRO A 1 73 ? -10.595 -0.509 22.476 1.00 95.62 73 PRO A N 1
ATOM 552 C CA . PRO A 1 73 ? -10.703 -0.068 21.092 1.00 95.62 73 PRO A CA 1
ATOM 553 C C . PRO A 1 73 ? -12.137 -0.144 20.580 1.00 95.62 73 PRO A C 1
ATOM 555 O O . PRO A 1 73 ? -12.948 -0.942 21.042 1.00 95.62 73 PRO A O 1
ATOM 558 N N . LEU A 1 74 ? -12.462 0.694 19.599 1.00 94.38 74 LEU A N 1
ATOM 559 C CA . LEU A 1 74 ? -13.729 0.536 18.890 1.00 94.38 74 LEU A CA 1
ATOM 560 C C . LEU A 1 74 ? -13.675 -0.748 18.054 1.00 94.38 74 LEU A C 1
ATOM 562 O O . LEU A 1 74 ? -12.643 -1.043 17.453 1.00 94.38 74 LEU A O 1
ATOM 566 N N . GLU A 1 75 ? -14.783 -1.483 17.984 1.00 91.94 75 GLU A N 1
ATOM 567 C CA . GLU A 1 75 ? -14.878 -2.659 17.107 1.00 91.94 75 GLU A CA 1
ATOM 568 C C . GLU A 1 75 ? -14.761 -2.250 15.632 1.00 91.94 75 GLU A C 1
ATOM 570 O O . GLU A 1 75 ? -14.064 -2.893 14.847 1.00 91.94 75 GLU A O 1
ATOM 575 N N . GLU A 1 76 ? -15.380 -1.119 15.284 1.00 93.00 76 GLU A N 1
ATOM 576 C CA . GLU A 1 76 ? -15.386 -0.541 13.945 1.00 93.00 76 GLU A CA 1
ATOM 577 C C . GLU A 1 76 ? -15.187 0.977 14.015 1.00 93.00 76 GLU A C 1
ATOM 579 O O . GLU A 1 76 ? -15.665 1.660 14.924 1.00 93.00 76 GLU A O 1
ATOM 584 N N . HIS A 1 77 ? -14.460 1.527 13.042 1.00 96.38 77 HIS A N 1
ATOM 585 C CA . HIS A 1 77 ? -14.296 2.967 12.886 1.00 96.38 77 HIS A CA 1
ATOM 586 C C . HIS A 1 77 ? -13.869 3.292 11.453 1.00 96.38 77 HIS A C 1
ATOM 588 O O . HIS A 1 77 ? -12.983 2.637 10.905 1.00 96.38 77 HIS A O 1
ATOM 594 N N . LYS A 1 78 ? -14.417 4.363 10.868 1.00 96.06 78 LYS A N 1
ATOM 595 C CA . LYS A 1 78 ? -14.096 4.792 9.492 1.00 96.06 78 LYS A CA 1
ATOM 596 C C . LYS A 1 78 ? -12.592 5.000 9.248 1.00 96.06 78 LYS A C 1
ATOM 598 O O . LYS A 1 78 ? -12.087 4.685 8.176 1.00 96.06 78 LYS A O 1
ATOM 603 N N . ASN A 1 79 ? -11.856 5.466 10.263 1.00 96.56 79 ASN A N 1
ATOM 604 C CA . ASN A 1 79 ? -10.407 5.655 10.146 1.00 96.56 79 ASN A CA 1
ATOM 605 C C . ASN A 1 79 ? -9.653 4.314 10.082 1.00 96.56 79 ASN A C 1
ATOM 607 O O . ASN A 1 79 ? -8.571 4.264 9.512 1.00 96.56 79 ASN A O 1
ATOM 611 N N . TYR A 1 80 ? -10.195 3.220 10.634 1.00 96.44 80 TYR A N 1
ATOM 612 C CA . TYR A 1 80 ? -9.597 1.892 10.447 1.00 96.44 80 TYR A CA 1
ATOM 613 C C . TYR A 1 80 ? -9.688 1.463 8.992 1.00 96.44 80 TYR A C 1
ATOM 615 O O . TYR A 1 80 ? -8.715 0.951 8.449 1.00 96.44 80 TYR A O 1
ATOM 623 N N . GLU A 1 81 ? -10.829 1.705 8.350 1.00 95.31 81 GLU A N 1
ATOM 624 C CA . GLU A 1 81 ? -11.004 1.413 6.930 1.00 95.31 81 GLU A CA 1
ATOM 625 C C . GLU A 1 81 ? -10.084 2.265 6.059 1.00 95.31 81 GLU A C 1
ATOM 627 O O . GLU A 1 81 ? -9.498 1.758 5.107 1.00 95.31 81 GLU A O 1
ATOM 632 N N . GLU A 1 82 ? -9.924 3.545 6.398 1.00 95.44 82 GLU A N 1
ATOM 633 C CA . GLU A 1 82 ? -8.999 4.435 5.701 1.00 95.44 82 GLU A CA 1
ATOM 634 C C . GLU A 1 82 ? -7.560 3.928 5.794 1.00 95.44 82 GLU A C 1
ATOM 636 O O . GLU A 1 82 ? -6.910 3.750 4.766 1.00 95.44 82 GLU A O 1
ATOM 641 N N . VAL A 1 83 ? -7.081 3.598 6.998 1.00 96.31 83 VAL A N 1
ATOM 642 C CA . VAL A 1 83 ? -5.727 3.051 7.160 1.00 96.31 83 VAL A CA 1
ATOM 643 C C . VAL A 1 83 ? -5.599 1.674 6.496 1.00 96.31 83 VAL A C 1
ATOM 645 O O . VAL A 1 83 ? -4.554 1.394 5.914 1.00 96.31 83 VAL A O 1
ATOM 648 N N . ASN A 1 84 ? -6.640 0.833 6.506 1.00 96.75 84 ASN A N 1
ATOM 649 C CA . ASN A 1 84 ? -6.636 -0.440 5.780 1.00 96.75 84 ASN A CA 1
ATOM 650 C C . ASN A 1 84 ? -6.446 -0.227 4.267 1.00 96.75 84 ASN A C 1
ATOM 652 O O . ASN A 1 84 ? -5.609 -0.900 3.670 1.00 96.75 84 ASN A O 1
ATOM 65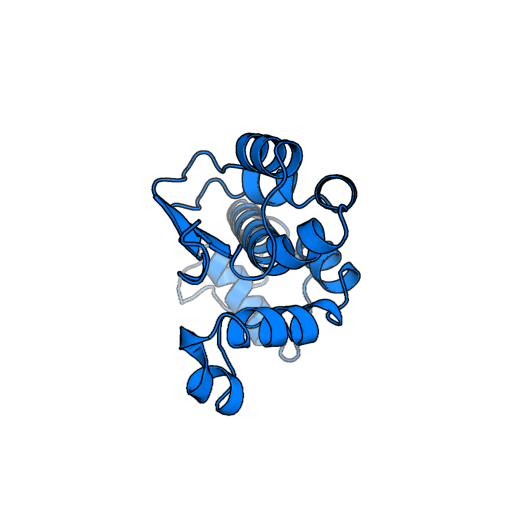6 N N . ARG A 1 85 ? -7.172 0.720 3.652 1.00 96.69 85 ARG A N 1
ATOM 657 C CA . ARG A 1 85 ? -7.023 1.054 2.223 1.00 96.69 85 ARG A CA 1
ATOM 658 C C . ARG A 1 85 ? -5.622 1.578 1.913 1.00 96.69 85 ARG A C 1
ATOM 660 O O . ARG A 1 85 ? -4.973 1.074 1.000 1.00 96.69 85 ARG A O 1
ATOM 667 N N . THR A 1 86 ? -5.112 2.499 2.731 1.00 96.50 86 THR A N 1
ATOM 668 C CA . THR A 1 86 ? -3.746 3.024 2.586 1.00 96.50 86 THR A CA 1
ATOM 669 C C . THR A 1 86 ? -2.702 1.914 2.695 1.00 96.50 86 THR A C 1
ATOM 671 O O . THR A 1 86 ? -1.771 1.839 1.894 1.00 96.50 86 THR A O 1
ATOM 674 N N . LEU A 1 87 ? -2.845 1.016 3.672 1.00 95.69 87 LEU A N 1
ATOM 675 C CA . LEU A 1 87 ? -1.919 -0.097 3.861 1.00 95.69 87 LEU A CA 1
ATOM 676 C C . LEU A 1 87 ? -1.976 -1.074 2.678 1.00 95.69 87 LEU A C 1
ATOM 678 O O . LEU A 1 87 ? -0.924 -1.461 2.173 1.00 95.69 87 LEU A O 1
ATOM 682 N N . ALA A 1 88 ? -3.172 -1.408 2.186 1.00 96.69 88 ALA A N 1
ATOM 683 C CA . ALA A 1 88 ? -3.345 -2.231 0.992 1.00 96.69 88 ALA A CA 1
ATOM 684 C C . ALA A 1 88 ? -2.657 -1.609 -0.234 1.00 96.69 88 ALA A C 1
ATOM 686 O O . ALA A 1 88 ? -1.904 -2.293 -0.927 1.00 96.69 88 ALA A O 1
ATOM 687 N N . GLY A 1 89 ? -2.826 -0.302 -0.451 1.00 95.75 89 GLY A N 1
ATOM 688 C CA . GLY A 1 89 ? -2.136 0.431 -1.512 1.00 95.75 89 GLY A CA 1
ATOM 689 C C . GLY A 1 89 ? -0.609 0.391 -1.375 1.00 95.75 89 GLY A C 1
ATOM 690 O O . GLY A 1 89 ? 0.103 0.286 -2.372 1.00 95.75 89 GLY A O 1
ATOM 691 N N . ARG A 1 90 ? -0.068 0.412 -0.149 1.00 94.75 90 ARG A N 1
ATOM 692 C CA . ARG A 1 90 ? 1.381 0.255 0.100 1.00 94.75 90 ARG A CA 1
ATOM 693 C C . ARG A 1 90 ? 1.889 -1.141 -0.244 1.00 94.75 90 ARG A C 1
ATOM 695 O O . ARG A 1 90 ? 2.951 -1.258 -0.848 1.00 94.75 90 ARG A O 1
ATOM 702 N N . PHE A 1 91 ? 1.137 -2.187 0.092 1.00 93.75 91 PHE A N 1
ATOM 703 C CA . PHE A 1 91 ? 1.468 -3.550 -0.335 1.00 93.75 91 PHE A CA 1
ATOM 704 C C . PHE A 1 91 ? 1.398 -3.702 -1.856 1.00 93.75 91 PHE A C 1
ATOM 706 O O . PHE A 1 91 ? 2.261 -4.358 -2.442 1.00 93.75 91 PHE A O 1
ATOM 713 N N . ALA A 1 92 ? 0.415 -3.061 -2.490 1.00 94.00 92 ALA A N 1
ATOM 714 C CA . ALA A 1 92 ? 0.284 -3.065 -3.936 1.00 94.00 92 ALA A CA 1
ATOM 715 C C . ALA A 1 92 ? 1.475 -2.373 -4.620 1.00 94.00 92 ALA A C 1
ATOM 717 O O . ALA A 1 92 ? 2.094 -2.959 -5.500 1.00 94.00 92 ALA A O 1
ATOM 718 N N . GLU A 1 93 ? 1.864 -1.180 -4.166 1.00 92.94 93 GLU A N 1
ATOM 719 C CA . GLU A 1 93 ? 3.065 -0.479 -4.646 1.00 92.94 93 GLU A CA 1
ATOM 720 C C . GLU A 1 93 ? 4.324 -1.352 -4.498 1.00 92.94 93 GLU A C 1
ATOM 722 O O . GLU A 1 93 ? 5.053 -1.558 -5.466 1.00 92.94 93 GLU A O 1
ATOM 727 N N . ALA A 1 94 ? 4.542 -1.937 -3.316 1.00 90.00 94 ALA A N 1
ATOM 728 C CA . ALA A 1 94 ? 5.737 -2.730 -3.026 1.00 90.00 94 ALA A CA 1
ATOM 729 C C . ALA A 1 94 ? 5.842 -4.026 -3.847 1.00 90.00 94 ALA A C 1
ATOM 731 O O . ALA A 1 94 ? 6.943 -4.493 -4.133 1.00 90.00 94 ALA A O 1
ATOM 732 N N . GLY A 1 95 ? 4.713 -4.645 -4.195 1.00 89.50 95 GLY A N 1
ATOM 733 C CA . GLY A 1 95 ? 4.703 -5.875 -4.984 1.00 89.50 95 GLY A CA 1
ATOM 734 C C . GLY A 1 95 ? 4.488 -5.674 -6.480 1.00 89.50 95 GLY A C 1
ATOM 735 O O . GLY A 1 95 ? 4.514 -6.667 -7.205 1.00 89.50 95 GLY A O 1
ATOM 736 N N . TRP A 1 96 ? 4.294 -4.436 -6.944 1.00 89.56 96 TRP A N 1
ATOM 737 C CA . TRP A 1 96 ? 3.947 -4.136 -8.334 1.00 89.56 96 TRP A CA 1
ATOM 738 C C . TRP A 1 96 ? 4.980 -4.684 -9.329 1.00 89.56 96 TRP A C 1
ATOM 740 O O . TRP A 1 96 ? 4.617 -5.431 -10.233 1.00 89.56 96 TRP A O 1
ATOM 750 N N . GLU A 1 97 ? 6.275 -4.402 -9.121 1.00 87.81 97 GLU A N 1
ATOM 751 C CA . GLU A 1 97 ? 7.374 -4.890 -9.981 1.00 87.81 97 GLU A CA 1
ATOM 752 C C . GLU A 1 97 ? 7.402 -6.433 -10.040 1.00 87.81 97 GLU A C 1
ATOM 754 O O . GLU A 1 97 ? 7.525 -7.025 -11.111 1.00 87.81 97 GLU A O 1
ATOM 759 N N . ASN A 1 98 ? 7.210 -7.107 -8.899 1.00 87.44 98 ASN A N 1
ATOM 760 C CA . ASN A 1 98 ? 7.192 -8.573 -8.821 1.00 87.44 98 ASN A CA 1
ATOM 761 C C . ASN A 1 98 ? 5.956 -9.170 -9.522 1.00 87.44 98 ASN A C 1
ATOM 763 O O . ASN A 1 98 ? 6.069 -10.169 -10.232 1.00 87.44 98 ASN A O 1
ATOM 767 N N . ALA A 1 99 ? 4.789 -8.542 -9.360 1.00 88.06 99 ALA A N 1
ATOM 768 C CA . ALA A 1 99 ? 3.556 -8.951 -10.023 1.00 88.06 99 ALA A CA 1
ATOM 769 C C . ALA A 1 99 ? 3.631 -8.760 -11.548 1.00 88.06 99 ALA A C 1
ATOM 771 O O . ALA A 1 99 ? 3.173 -9.634 -12.283 1.00 88.06 99 ALA A O 1
ATOM 772 N N . MET A 1 100 ? 4.262 -7.679 -12.022 1.00 87.12 100 MET A N 1
ATOM 773 C CA . MET A 1 100 ? 4.547 -7.463 -13.446 1.00 87.12 100 MET A CA 1
ATOM 774 C C . MET A 1 100 ? 5.482 -8.536 -14.008 1.00 87.12 100 MET A C 1
ATOM 776 O O . MET A 1 100 ? 5.163 -9.151 -15.021 1.00 87.12 100 MET A O 1
ATOM 780 N N . LEU A 1 101 ? 6.599 -8.822 -13.325 1.00 84.75 101 LEU A N 1
ATOM 781 C CA . LEU A 1 101 ? 7.563 -9.853 -13.740 1.00 84.75 101 LEU A CA 1
ATOM 782 C C . LEU A 1 101 ? 6.929 -11.242 -13.903 1.00 84.75 101 LEU A C 1
ATOM 784 O O . LEU A 1 101 ? 7.403 -12.047 -14.702 1.00 84.75 101 LEU A O 1
ATOM 788 N N . LYS A 1 102 ? 5.869 -11.530 -13.142 1.00 84.25 102 LYS A N 1
ATOM 789 C CA . LYS A 1 102 ? 5.129 -12.799 -13.191 1.00 84.25 102 LYS A CA 1
ATOM 790 C C . LYS A 1 102 ? 3.873 -12.745 -14.066 1.00 84.25 102 LYS A C 1
ATOM 792 O O . LYS A 1 102 ? 3.272 -13.785 -14.306 1.00 84.25 102 LYS A O 1
ATOM 797 N N . GLY A 1 103 ? 3.488 -11.565 -14.557 1.00 82.75 103 GLY A N 1
ATOM 798 C CA . GLY A 1 103 ? 2.284 -11.368 -15.367 1.00 82.75 103 GLY A CA 1
ATOM 799 C C . GLY A 1 103 ? 0.968 -11.564 -14.601 1.00 82.75 103 GLY A C 1
ATOM 800 O O . GLY A 1 103 ? -0.030 -11.939 -15.208 1.00 82.75 103 GLY A O 1
ATOM 801 N N . ASP A 1 104 ? 0.952 -11.326 -13.284 1.00 83.88 104 ASP A N 1
ATOM 802 C CA . ASP A 1 104 ? -0.147 -11.720 -12.383 1.00 83.88 104 ASP A CA 1
ATOM 803 C C . ASP A 1 104 ? -0.931 -10.537 -11.761 1.00 83.88 104 ASP A C 1
ATOM 805 O O . ASP A 1 104 ? -1.781 -10.755 -10.892 1.00 83.88 104 ASP A O 1
ATOM 809 N N . LEU A 1 105 ? -0.705 -9.286 -12.192 1.00 81.81 105 LEU A N 1
ATOM 810 C CA . LEU A 1 105 ? -1.314 -8.072 -11.603 1.00 81.81 105 LEU A CA 1
ATOM 811 C C . LEU A 1 105 ? -2.833 -8.187 -11.354 1.00 81.81 105 LEU A C 1
ATOM 813 O O . LEU A 1 105 ? -3.310 -7.894 -10.251 1.00 81.81 105 LEU A O 1
ATOM 817 N N . HIS A 1 106 ? -3.587 -8.671 -12.345 1.00 79.88 106 HIS A N 1
ATOM 818 C CA . HIS A 1 106 ? -5.038 -8.847 -12.246 1.00 79.88 106 HIS A CA 1
ATOM 819 C C . HIS A 1 106 ? -5.470 -9.881 -11.205 1.00 79.88 106 HIS A C 1
ATOM 821 O O . HIS A 1 106 ? -6.451 -9.671 -10.492 1.00 79.88 106 HIS A O 1
ATOM 827 N N . ARG A 1 107 ? -4.763 -11.014 -11.119 1.00 79.62 107 ARG A N 1
ATOM 828 C CA . ARG A 1 107 ? -5.179 -12.148 -10.276 1.00 79.62 107 ARG A CA 1
ATOM 829 C C . ARG A 1 107 ? -5.018 -11.853 -8.795 1.00 79.62 107 ARG A C 1
ATOM 831 O O . ARG A 1 107 ? -5.689 -12.465 -7.970 1.00 79.62 107 ARG A O 1
ATOM 838 N N . LEU A 1 108 ? -4.121 -10.932 -8.472 1.00 85.38 108 LEU A N 1
ATOM 839 C CA . LEU A 1 108 ? -3.701 -10.688 -7.106 1.00 85.38 108 LEU A CA 1
ATOM 840 C C . LEU A 1 108 ? -4.400 -9.474 -6.483 1.00 85.38 108 LEU A C 1
ATOM 842 O O . LEU A 1 108 ? -4.336 -9.316 -5.276 1.00 85.38 108 LEU A O 1
ATOM 846 N N . GLY A 1 109 ? -5.115 -8.647 -7.256 1.00 91.62 109 GLY A N 1
ATOM 847 C CA . GLY A 1 109 ? -5.901 -7.524 -6.720 1.00 91.62 109 GLY A CA 1
ATOM 848 C C . GLY A 1 109 ? -5.108 -6.234 -6.473 1.00 91.62 109 GLY A C 1
ATOM 849 O O . GLY A 1 109 ? -5.617 -5.317 -5.830 1.00 91.62 109 GLY A O 1
ATOM 850 N N . PHE A 1 110 ? -3.891 -6.135 -7.013 1.00 93.19 110 PHE A 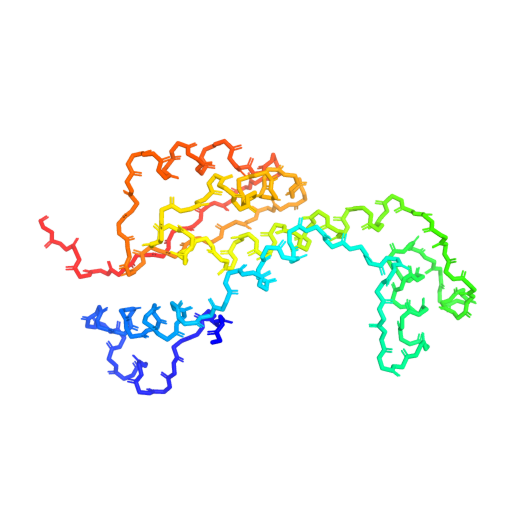N 1
ATOM 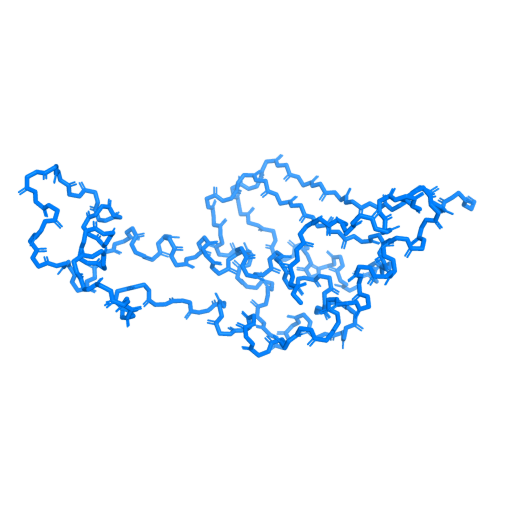851 C CA . PHE A 1 110 ? -3.004 -4.969 -6.889 1.00 93.19 110 PHE A CA 1
ATOM 852 C C . PHE A 1 110 ? -3.639 -3.691 -7.446 1.00 93.19 110 PHE A C 1
ATOM 854 O O . PHE A 1 110 ? -3.606 -2.647 -6.800 1.00 93.19 110 PHE A O 1
ATOM 861 N N . ILE A 1 111 ? -4.274 -3.800 -8.616 1.00 94.62 111 ILE A N 1
ATOM 862 C CA . ILE A 1 111 ? -4.961 -2.695 -9.302 1.00 94.62 111 ILE A CA 1
ATOM 863 C C . ILE A 1 111 ? -6.048 -2.105 -8.398 1.00 94.62 111 ILE A C 1
ATOM 865 O O . ILE A 1 111 ? -6.091 -0.900 -8.167 1.00 94.62 111 ILE A O 1
ATOM 869 N N . LYS A 1 112 ? -6.896 -2.972 -7.831 1.00 95.75 112 LYS A N 1
ATOM 870 C CA . LYS A 1 112 ? -7.973 -2.571 -6.921 1.00 95.75 112 LYS A CA 1
ATOM 871 C C . LYS A 1 112 ? -7.420 -1.890 -5.668 1.00 95.75 112 LYS A C 1
ATOM 873 O O . LYS A 1 112 ? -7.916 -0.840 -5.280 1.00 95.75 112 LYS A O 1
ATOM 878 N N . ALA A 1 113 ? -6.393 -2.475 -5.053 1.00 96.25 113 ALA A N 1
ATOM 879 C CA . ALA A 1 113 ? -5.799 -1.940 -3.833 1.00 96.25 113 ALA A CA 1
ATOM 880 C C . ALA A 1 113 ? -5.168 -0.551 -4.035 1.00 96.25 113 ALA A C 1
ATOM 882 O O . ALA A 1 113 ? -5.312 0.302 -3.164 1.00 96.25 113 ALA A O 1
ATOM 883 N N . LEU A 1 114 ? -4.518 -0.293 -5.179 1.00 95.81 114 LEU A N 1
ATOM 884 C CA . LEU A 1 114 ? -4.056 1.060 -5.516 1.00 95.81 114 LEU A CA 1
ATOM 885 C C . LEU A 1 114 ? -5.225 2.020 -5.759 1.00 95.81 114 LEU A C 1
ATOM 887 O O . LEU A 1 114 ? -5.198 3.138 -5.251 1.00 95.81 114 LEU A O 1
ATOM 891 N N . HIS A 1 115 ? -6.261 1.580 -6.478 1.00 96.94 115 HIS A N 1
ATOM 892 C CA . HIS A 1 115 ? -7.416 2.421 -6.793 1.00 96.94 115 HIS A CA 1
ATOM 893 C C . HIS A 1 115 ? -8.159 2.888 -5.530 1.00 96.94 115 HIS A C 1
ATOM 895 O O . HIS A 1 115 ? -8.629 4.024 -5.455 1.00 96.94 115 HIS A O 1
ATOM 901 N N . GLU A 1 116 ? -8.253 2.017 -4.523 1.00 97.06 116 GLU A N 1
ATOM 902 C CA . GLU A 1 116 ? -8.933 2.289 -3.252 1.00 97.06 116 GLU A CA 1
ATOM 903 C C . GLU A 1 116 ? -8.107 3.151 -2.275 1.00 97.06 116 GLU A C 1
ATOM 905 O O . GLU A 1 116 ? -8.660 3.665 -1.301 1.00 97.06 116 GLU A O 1
ATOM 910 N N . ASP A 1 117 ? -6.815 3.381 -2.530 1.00 96.81 117 ASP A N 1
ATOM 911 C CA . ASP A 1 117 ? -5.935 4.234 -1.713 1.00 96.81 117 ASP A CA 1
ATOM 912 C C . ASP A 1 117 ? -6.166 5.734 -2.001 1.00 96.81 117 ASP A C 1
ATOM 914 O O . ASP A 1 117 ? -5.285 6.465 -2.455 1.00 96.81 117 ASP A O 1
ATOM 918 N N . TRP A 1 118 ? -7.394 6.211 -1.775 1.00 94.62 118 TRP A N 1
ATOM 919 C CA . TRP A 1 118 ? -7.845 7.554 -2.171 1.00 94.62 118 TRP A CA 1
ATOM 920 C C . TRP A 1 118 ? -7.030 8.700 -1.559 1.00 94.62 118 TRP A C 1
ATOM 922 O O . TRP A 1 118 ? -6.981 9.784 -2.134 1.00 94.62 118 TRP A O 1
ATOM 932 N N . GLY A 1 119 ? -6.409 8.480 -0.397 1.00 93.94 119 GLY A N 1
ATOM 933 C CA . GLY A 1 119 ? -5.589 9.479 0.294 1.00 93.94 119 GLY A CA 1
ATOM 934 C C . GLY A 1 119 ? -4.168 9.609 -0.260 1.00 93.94 119 GLY A C 1
ATOM 935 O O . GLY A 1 119 ? -3.426 10.508 0.144 1.00 93.94 119 GLY A O 1
ATOM 936 N N . ARG A 1 120 ? -3.754 8.725 -1.172 1.00 96.25 120 ARG A N 1
ATOM 937 C CA . ARG A 1 120 ? -2.408 8.740 -1.739 1.00 96.25 120 ARG A CA 1
ATOM 938 C C . ARG A 1 120 ? -2.202 9.921 -2.673 1.00 96.25 120 ARG A C 1
ATOM 940 O O . ARG A 1 120 ? -2.791 9.989 -3.742 1.00 96.25 120 ARG A O 1
ATOM 947 N N . GLU A 1 121 ? -1.241 10.772 -2.332 1.00 97.19 121 GLU A N 1
ATOM 948 C CA . GLU A 1 121 ? -0.829 11.884 -3.197 1.00 97.19 121 GLU A CA 1
ATOM 949 C C . GLU A 1 121 ? 0.357 11.557 -4.114 1.00 97.19 121 GLU A C 1
ATOM 951 O O . GLU A 1 121 ? 0.561 12.235 -5.124 1.00 97.19 121 GLU A O 1
ATOM 956 N N . GLU A 1 122 ? 1.159 10.549 -3.768 1.00 96.12 122 GLU A N 1
ATOM 957 C CA . GLU A 1 122 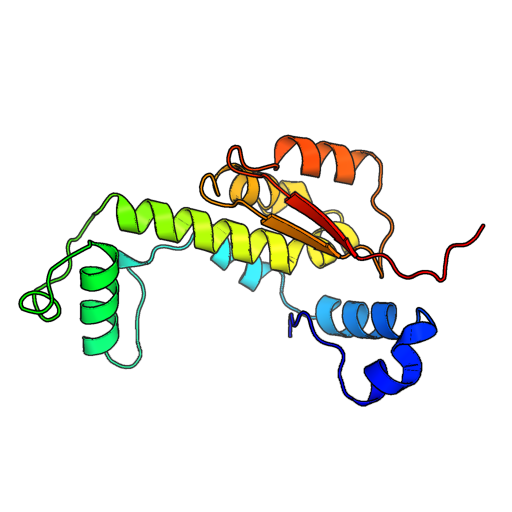? 2.344 10.148 -4.527 1.00 96.12 122 GLU A CA 1
ATOM 958 C C . GLU A 1 122 ? 2.424 8.626 -4.680 1.00 96.12 122 GLU A C 1
ATOM 960 O O . GLU A 1 122 ? 2.253 7.878 -3.714 1.00 96.12 122 GLU A O 1
ATOM 965 N N . LEU A 1 123 ? 2.717 8.184 -5.901 1.00 94.56 123 LEU A N 1
ATOM 966 C CA . LEU A 1 123 ? 2.971 6.792 -6.254 1.00 94.56 123 LEU A CA 1
ATOM 967 C C . LEU A 1 123 ? 4.329 6.712 -6.945 1.00 94.56 123 LEU A C 1
ATOM 969 O O . LEU A 1 123 ? 4.586 7.458 -7.897 1.00 94.56 123 LEU A O 1
ATOM 973 N N . VAL A 1 124 ? 5.190 5.822 -6.457 1.00 91.38 124 VAL A N 1
ATOM 974 C CA . VAL A 1 124 ? 6.498 5.575 -7.054 1.00 91.38 124 VAL A CA 1
ATOM 975 C C . VAL A 1 124 ? 6.548 4.133 -7.519 1.00 91.38 124 VAL A C 1
ATOM 977 O O . VAL A 1 124 ? 6.534 3.212 -6.711 1.00 91.38 124 VAL A O 1
ATOM 980 N N . LEU A 1 125 ? 6.634 3.942 -8.830 1.00 88.75 125 LEU A N 1
ATOM 981 C CA . LEU A 1 125 ? 6.798 2.622 -9.424 1.00 88.75 125 LEU A CA 1
ATOM 982 C C . LEU A 1 125 ? 8.209 2.479 -9.966 1.00 88.75 125 LEU A C 1
ATOM 984 O O . LEU A 1 125 ? 8.786 3.424 -10.509 1.00 88.75 125 LEU A O 1
ATOM 988 N N . ASP A 1 126 ? 8.773 1.295 -9.787 1.00 84.12 126 ASP A N 1
ATOM 989 C CA . ASP A 1 126 ? 10.107 0.973 -10.257 1.00 84.12 126 ASP A CA 1
ATOM 990 C C . ASP A 1 126 ? 10.023 -0.026 -11.406 1.00 84.12 126 ASP A C 1
ATOM 992 O O . ASP A 1 126 ? 9.451 -1.106 -11.269 1.00 84.12 126 ASP A O 1
ATOM 996 N N . TRP A 1 127 ? 10.560 0.389 -12.547 1.00 83.94 127 TRP A N 1
ATOM 997 C CA . TRP A 1 127 ? 10.620 -0.354 -13.803 1.00 83.94 127 TRP A CA 1
ATOM 998 C C . TRP A 1 127 ? 12.070 -0.583 -14.234 1.00 83.94 127 TRP A C 1
ATOM 1000 O O . TRP A 1 127 ? 12.356 -0.935 -15.374 1.00 83.94 127 TRP A O 1
ATOM 1010 N N . SER A 1 128 ? 13.029 -0.369 -13.330 1.00 80.62 128 SER A N 1
ATOM 1011 C CA . SER A 1 128 ? 14.450 -0.446 -13.669 1.00 80.62 128 SER A CA 1
ATOM 1012 C C . SER A 1 128 ? 14.868 -1.862 -14.088 1.00 80.62 128 SER A C 1
ATOM 1014 O O . SER A 1 128 ? 15.845 -2.017 -14.812 1.00 80.62 128 SER A O 1
ATOM 1016 N N . ALA A 1 129 ? 14.141 -2.903 -13.661 1.00 79.75 129 ALA A N 1
ATOM 1017 C CA . ALA A 1 129 ? 14.427 -4.290 -14.029 1.00 79.75 129 ALA A CA 1
ATOM 1018 C C . ALA A 1 129 ? 13.465 -4.900 -15.063 1.00 79.75 129 ALA A C 1
ATOM 1020 O O . ALA A 1 129 ? 13.773 -5.965 -15.603 1.00 79.75 129 ALA A O 1
ATOM 1021 N N . VAL A 1 130 ? 12.325 -4.261 -15.343 1.00 81.44 130 VAL A N 1
ATOM 1022 C CA . VAL A 1 130 ? 11.276 -4.784 -16.232 1.00 81.44 130 VAL A CA 1
ATOM 1023 C C . VAL A 1 130 ? 10.638 -3.658 -17.035 1.00 81.44 130 VAL A C 1
ATOM 1025 O O . VAL A 1 130 ? 10.228 -2.648 -16.472 1.00 81.44 130 VAL A O 1
ATOM 1028 N N . ASP A 1 131 ? 10.529 -3.846 -18.350 1.00 84.81 131 ASP A N 1
ATOM 1029 C CA . ASP A 1 131 ? 9.760 -2.923 -19.183 1.00 84.81 131 ASP A CA 1
ATOM 1030 C C . ASP A 1 131 ? 8.263 -3.205 -19.033 1.00 84.81 131 ASP A C 1
ATOM 1032 O O . ASP A 1 131 ? 7.851 -4.356 -19.206 1.00 84.81 131 ASP A O 1
ATOM 1036 N N . PRO A 1 132 ? 7.437 -2.186 -18.739 1.00 87.31 132 PRO A N 1
ATOM 1037 C CA . PRO A 1 132 ? 5.995 -2.355 -18.733 1.00 87.31 132 PRO A CA 1
ATOM 1038 C C . PRO A 1 132 ? 5.492 -2.662 -20.141 1.00 87.31 132 PRO A C 1
ATOM 1040 O O . PRO A 1 132 ? 5.816 -1.966 -21.107 1.00 87.31 132 PRO A O 1
ATOM 1043 N N . ARG A 1 133 ? 4.654 -3.688 -20.253 1.00 88.69 133 ARG A N 1
ATOM 1044 C CA . ARG A 1 133 ? 3.911 -3.975 -21.478 1.00 88.69 133 ARG A CA 1
ATOM 1045 C C . ARG A 1 133 ? 2.710 -3.022 -21.571 1.00 88.69 133 ARG A C 1
ATOM 1047 O O . ARG A 1 133 ? 2.292 -2.470 -20.549 1.00 88.69 133 ARG A O 1
ATOM 1054 N N . PRO A 1 134 ? 2.119 -2.816 -22.760 1.00 90.25 134 PRO A N 1
ATOM 1055 C CA . PRO A 1 134 ? 0.948 -1.952 -22.907 1.00 90.25 134 PRO A CA 1
ATOM 1056 C C . PRO A 1 134 ? -0.205 -2.307 -21.956 1.00 90.25 134 PRO A C 1
ATOM 1058 O O . PRO A 1 134 ? -0.845 -1.409 -21.413 1.00 90.25 134 PRO A O 1
ATOM 1061 N N . GLU A 1 135 ? -0.437 -3.596 -21.704 1.00 89.19 135 GLU A N 1
ATOM 1062 C CA . GLU A 1 135 ? -1.422 -4.073 -20.732 1.00 89.19 135 GLU A CA 1
ATOM 1063 C C . GLU A 1 135 ? -1.110 -3.630 -19.293 1.00 89.19 135 GLU A C 1
ATOM 1065 O O . GLU A 1 135 ? -2.013 -3.183 -18.592 1.00 89.19 135 GLU A O 1
ATOM 1070 N N . ASP A 1 136 ? 0.162 -3.638 -18.879 1.00 88.38 136 ASP A N 1
ATOM 1071 C CA . ASP A 1 136 ? 0.567 -3.228 -17.529 1.00 88.38 136 ASP A CA 1
ATOM 1072 C C . ASP A 1 136 ? 0.333 -1.718 -17.315 1.00 88.38 136 ASP A C 1
ATOM 1074 O O . ASP A 1 136 ? 0.021 -1.269 -16.210 1.00 88.38 136 ASP A O 1
ATOM 1078 N N . LEU A 1 137 ? 0.458 -0.917 -18.382 1.00 90.75 137 LEU A N 1
ATOM 1079 C CA . LEU A 1 137 ? 0.166 0.521 -18.360 1.00 90.75 137 LEU A CA 1
ATOM 1080 C C . LEU A 1 137 ? -1.339 0.807 -18.295 1.00 90.75 137 LEU A C 1
ATOM 1082 O O . LEU A 1 137 ? -1.751 1.742 -17.605 1.00 90.75 137 LEU A O 1
ATOM 1086 N N . LEU A 1 138 ? -2.160 0.018 -18.995 1.00 91.69 138 LEU A N 1
ATOM 1087 C CA . LEU A 1 138 ? -3.621 0.108 -18.901 1.00 91.69 138 LEU A CA 1
ATOM 1088 C C . LEU A 1 138 ? -4.096 -0.265 -17.493 1.00 91.69 138 LEU A C 1
ATOM 1090 O O . LEU A 1 138 ? -4.881 0.471 -16.892 1.00 91.69 138 LEU A O 1
ATOM 1094 N N . ASP A 1 139 ? -3.554 -1.346 -16.938 1.00 91.75 139 ASP A N 1
ATOM 1095 C CA . ASP A 1 139 ? -3.811 -1.785 -15.568 1.00 91.75 139 ASP A CA 1
ATOM 1096 C C . ASP A 1 139 ? -3.423 -0.729 -14.542 1.00 91.75 139 ASP A C 1
ATOM 1098 O O . ASP A 1 139 ? -4.194 -0.435 -13.624 1.00 91.75 139 ASP A O 1
ATOM 1102 N N . LEU A 1 140 ? -2.256 -0.106 -14.722 1.00 91.88 140 LEU A N 1
ATOM 1103 C CA . LEU A 1 140 ? -1.850 1.030 -13.907 1.00 91.88 140 LEU A CA 1
ATOM 1104 C C . LEU A 1 140 ? -2.867 2.169 -14.009 1.00 91.88 140 LEU A C 1
ATOM 1106 O O . LEU A 1 140 ? -3.273 2.698 -12.980 1.00 91.88 140 LEU A O 1
ATOM 1110 N N . GLY A 1 141 ? -3.300 2.519 -15.223 1.00 93.81 141 GLY A N 1
ATOM 1111 C CA . GLY A 1 141 ? -4.294 3.565 -15.463 1.00 93.81 141 GLY A CA 1
ATOM 1112 C C . GLY A 1 141 ? -5.604 3.329 -14.708 1.00 93.81 141 GLY A C 1
ATOM 1113 O O . GLY A 1 141 ? -6.128 4.250 -14.085 1.00 93.81 141 GLY A O 1
ATOM 1114 N N . HIS A 1 142 ? -6.101 2.090 -14.698 1.00 94.06 142 HIS A N 1
ATOM 1115 C CA . HIS A 1 142 ? -7.279 1.700 -13.915 1.00 94.06 142 HIS A CA 1
ATOM 1116 C C . HIS A 1 142 ? -7.031 1.710 -12.402 1.00 94.06 142 HIS A C 1
ATOM 1118 O O . HIS A 1 142 ? -7.952 1.959 -11.623 1.00 94.06 142 HIS A O 1
ATOM 1124 N N . GLY A 1 143 ? -5.793 1.446 -11.988 1.00 94.56 143 GLY A N 1
ATOM 1125 C CA . GLY A 1 143 ? -5.375 1.395 -10.593 1.00 94.56 143 GLY A CA 1
ATOM 1126 C C . GLY A 1 143 ? -5.013 2.745 -9.977 1.00 94.56 143 GLY A C 1
ATOM 1127 O O . GLY A 1 143 ? -4.764 2.787 -8.777 1.00 94.56 143 GLY A O 1
ATOM 1128 N N . LEU A 1 144 ? -4.948 3.843 -10.740 1.00 95.81 144 LEU A N 1
ATOM 1129 C CA . LEU A 1 144 ? -4.517 5.128 -10.184 1.00 95.81 144 LEU A CA 1
ATOM 1130 C C . LEU A 1 144 ? -5.502 5.625 -9.106 1.00 95.81 144 LEU A C 1
ATOM 1132 O O . LEU A 1 144 ? -6.698 5.757 -9.387 1.00 95.81 144 LEU A O 1
ATOM 1136 N N . PRO A 1 145 ? -5.020 5.941 -7.888 1.00 95.88 145 PRO A N 1
ATOM 1137 C CA . PRO A 1 145 ? -5.871 6.515 -6.859 1.00 95.88 145 PRO A CA 1
ATOM 1138 C C . PRO A 1 145 ? -6.317 7.933 -7.219 1.00 95.88 145 PRO A C 1
ATOM 1140 O O . PRO A 1 145 ? -5.566 8.725 -7.788 1.00 95.88 145 PRO A O 1
ATOM 1143 N N . SER A 1 146 ? -7.541 8.284 -6.829 1.00 95.44 146 SER A N 1
ATOM 1144 C CA . SER A 1 146 ? -8.158 9.579 -7.148 1.00 95.44 146 SER A CA 1
ATOM 1145 C C . SER A 1 146 ? -7.464 10.784 -6.500 1.00 95.44 146 SER A C 1
ATOM 1147 O O . SER A 1 146 ? -7.523 11.884 -7.046 1.00 95.44 146 SER A O 1
ATOM 1149 N N . GLY A 1 147 ? -6.793 10.597 -5.359 1.00 94.75 147 GLY A N 1
ATOM 1150 C CA . GLY A 1 147 ? -6.019 11.642 -4.678 1.00 94.75 147 GLY A CA 1
ATOM 1151 C C . GLY A 1 147 ? -4.622 11.884 -5.254 1.00 94.75 147 GLY A C 1
ATOM 1152 O O . GLY A 1 147 ? -3.907 12.760 -4.758 1.00 94.75 147 GLY A O 1
ATOM 1153 N N . LEU A 1 148 ? -4.214 11.126 -6.279 1.00 97.31 148 LEU A N 1
ATOM 1154 C CA . LEU A 1 148 ? -2.849 11.141 -6.786 1.00 97.31 148 LEU A CA 1
ATOM 1155 C C . LEU A 1 148 ? -2.507 12.485 -7.437 1.00 97.31 148 LEU A C 1
ATOM 1157 O O . LEU A 1 148 ? -3.156 12.938 -8.375 1.00 97.31 148 LEU A O 1
ATOM 1161 N N . LYS A 1 149 ? -1.425 13.106 -6.963 1.00 97.25 149 LYS A N 1
ATOM 1162 C CA . LYS A 1 149 ? -0.885 14.368 -7.492 1.00 97.25 149 LYS A CA 1
ATOM 1163 C C . LYS A 1 149 ? 0.434 14.164 -8.226 1.00 97.25 149 LYS A C 1
ATOM 1165 O O . LYS A 1 149 ? 0.790 14.967 -9.084 1.00 97.25 149 LYS A O 1
ATOM 1170 N N . ARG A 1 150 ? 1.200 13.133 -7.854 1.00 97.00 150 ARG A N 1
ATOM 1171 C CA . ARG A 1 150 ? 2.533 12.856 -8.399 1.00 97.00 150 ARG A CA 1
ATOM 1172 C C . ARG A 1 150 ? 2.692 11.373 -8.700 1.00 97.00 150 ARG A C 1
ATOM 1174 O O . ARG A 1 150 ? 2.621 10.542 -7.801 1.00 97.00 150 ARG A O 1
ATOM 1181 N N . LEU A 1 151 ? 2.975 11.066 -9.957 1.00 94.62 151 LEU A N 1
ATOM 1182 C CA . LEU A 1 151 ? 3.365 9.736 -10.404 1.00 94.62 151 LEU A CA 1
ATOM 1183 C C . LEU A 1 151 ? 4.837 9.785 -10.804 1.00 94.62 151 LEU A C 1
ATOM 1185 O O . LEU A 1 151 ? 5.227 10.621 -11.621 1.00 94.62 151 LEU A O 1
ATOM 1189 N N . LYS A 1 152 ? 5.660 8.935 -10.193 1.00 92.25 152 LYS A N 1
ATOM 1190 C CA . LYS A 1 152 ? 7.091 8.840 -10.490 1.00 92.25 152 LYS A CA 1
ATOM 1191 C C . LYS A 1 152 ? 7.418 7.435 -10.957 1.00 92.25 152 LYS A C 1
ATOM 1193 O O . LYS A 1 152 ? 7.012 6.460 -10.331 1.00 92.25 152 LYS A O 1
ATOM 1198 N N . PHE A 1 153 ? 8.230 7.366 -11.999 1.00 87.44 153 PHE A N 1
ATOM 1199 C CA . PHE A 1 153 ? 8.804 6.123 -12.480 1.00 87.44 153 PHE A CA 1
ATOM 1200 C C . PHE A 1 153 ? 10.300 6.147 -12.217 1.00 87.44 153 PHE A C 1
ATOM 1202 O O . PHE A 1 153 ? 10.979 7.128 -12.529 1.00 87.44 153 PHE A O 1
ATOM 1209 N N . ARG A 1 154 ? 10.812 5.077 -11.617 1.00 84.19 154 ARG A N 1
ATOM 1210 C CA . ARG A 1 154 ? 12.245 4.803 -11.594 1.00 84.19 154 ARG A CA 1
ATOM 1211 C C . ARG A 1 154 ? 12.544 3.897 -12.775 1.00 84.19 154 ARG A C 1
ATOM 1213 O O . ARG A 1 154 ? 11.996 2.804 -12.865 1.00 84.19 154 ARG A O 1
ATOM 1220 N N . ALA A 1 155 ? 13.388 4.379 -13.668 1.00 75.06 155 ALA A N 1
ATOM 1221 C CA . ALA A 1 155 ? 13.979 3.596 -14.737 1.00 75.06 155 ALA A CA 1
ATOM 1222 C C . ALA A 1 155 ? 15.496 3.767 -14.642 1.00 75.06 155 ALA A C 1
ATOM 1224 O O . ALA A 1 155 ? 15.972 4.823 -14.208 1.00 75.06 155 ALA A O 1
ATOM 1225 N N . ASP A 1 156 ? 16.258 2.745 -15.027 1.00 67.50 156 ASP A N 1
ATOM 1226 C CA . ASP A 1 156 ? 17.690 2.937 -15.206 1.00 67.50 156 ASP A CA 1
ATOM 1227 C C . ASP A 1 156 ? 17.963 3.705 -16.514 1.00 67.50 156 ASP A C 1
ATOM 1229 O O . ASP A 1 156 ? 17.198 3.646 -17.478 1.00 67.50 156 ASP A O 1
ATOM 1233 N N . GLY A 1 157 ? 19.051 4.476 -16.532 1.00 49.59 157 GLY A N 1
ATOM 1234 C CA . GLY A 1 157 ? 19.498 5.222 -17.710 1.00 49.59 157 GLY A CA 1
ATOM 1235 C C . GLY A 1 157 ? 20.241 4.370 -18.742 1.00 49.59 157 GLY A C 1
ATOM 1236 O O . GLY A 1 157 ? 20.824 4.934 -19.663 1.00 49.59 157 GLY A O 1
ATOM 1237 N N . SER A 1 158 ? 20.265 3.037 -18.606 1.00 43.94 158 SER A N 1
ATOM 1238 C CA . SER A 1 158 ? 21.004 2.160 -19.529 1.00 43.94 158 SER A CA 1
ATOM 1239 C C . SER A 1 158 ? 20.295 1.969 -20.875 1.00 43.94 158 SER A C 1
ATOM 1241 O O . SER A 1 158 ? 20.851 1.373 -21.795 1.00 43.94 158 SER A O 1
ATOM 1243 N N . LYS A 1 159 ? 19.088 2.528 -21.018 1.00 46.22 159 LYS A N 1
ATOM 1244 C CA . LYS A 1 159 ? 18.300 2.536 -22.253 1.00 46.22 159 LYS A CA 1
ATOM 1245 C C . LYS A 1 159 ? 18.361 3.896 -22.944 1.00 46.22 159 LYS A C 1
ATOM 1247 O O . LYS A 1 159 ? 17.363 4.601 -23.045 1.00 46.22 159 LYS A O 1
ATOM 1252 N N . GLN A 1 160 ? 19.541 4.258 -23.441 1.00 30.42 160 GLN A N 1
ATOM 1253 C CA . GLN A 1 160 ? 19.602 5.016 -24.690 1.00 30.42 160 GLN A CA 1
ATOM 1254 C C . GLN A 1 160 ? 19.654 3.984 -25.822 1.00 30.42 160 GLN A C 1
ATOM 1256 O O . GLN A 1 160 ? 20.693 3.364 -26.041 1.00 30.42 160 GLN A O 1
ATOM 1261 N N . MET A 1 161 ? 18.512 3.753 -26.474 1.00 31.33 161 MET A N 1
ATOM 1262 C CA . MET A 1 161 ? 18.475 3.266 -27.857 1.00 31.33 161 MET A CA 1
ATOM 1263 C C . MET A 1 161 ? 18.309 4.464 -28.780 1.00 31.33 161 MET A C 1
ATOM 1265 O O . MET A 1 161 ? 17.518 5.362 -28.413 1.00 31.33 161 MET A O 1
#

Foldseek 3Di:
DQDPDFDPVLVVCVQVLVSVQVNVVVCLPPDVVVLLCQLQDDLLPDDDPDVLVSQQVQCVLQVHDPVCSNPGHDSDHPSSVLVSLLRNQVSLLSCLQSCQVVVNNVVSCSLVSLQSNQCDQEGEHECQNHDDDPVSVVSVVSSHHNNYNYYHYHHRPPDPD